Protein AF-A0A6B3HWV8-F1 (afdb_monomer_lite)

Foldseek 3Di:
DDFDFDAPVLLVCQCPDPPHRDGDDPCRDPPVLVVVFVVLDDDLPPPQWDDDPDPQFFQKTFHAPVSGDPSRVVVVCVCQDCSVQVRVCRNHVDDDDHDDSPDDHDMDHDPPTHHHDDDDDDDDPPDPD

pLDDT: mean 91.56, std 6.38, range [57.03, 98.25]

Radius of gyration: 16.54 Å; chains: 1; bounding box: 39×34×35 Å

Structure (mmCIF, N/CA/C/O backbone):
data_AF-A0A6B3HWV8-F1
#
_entry.id   AF-A0A6B3HWV8-F1
#
loop_
_atom_site.group_PDB
_atom_site.id
_atom_site.type_symbol
_atom_site.label_atom_id
_atom_site.label_alt_id
_atom_site.label_comp_id
_atom_site.label_asym_id
_atom_site.label_entity_id
_atom_site.label_seq_id
_atom_site.pdbx_PDB_ins_code
_atom_site.Cartn_x
_atom_site.Cartn_y
_atom_site.Cartn_z
_atom_site.occupancy
_atom_site.B_iso_or_equiv
_atom_site.auth_seq_id
_atom_site.auth_comp_id
_atom_site.auth_asym_id
_atom_site.auth_atom_id
_atom_site.pdbx_PDB_model_num
ATOM 1 N N . MET A 1 1 ? -4.610 14.697 -6.943 1.00 60.28 1 MET A N 1
ATOM 2 C CA . MET A 1 1 ? -5.297 13.401 -7.124 1.00 60.28 1 MET A CA 1
ATOM 3 C C . MET A 1 1 ? -6.307 13.243 -5.996 1.00 60.28 1 MET A C 1
ATOM 5 O O . MET A 1 1 ? -5.952 13.602 -4.882 1.00 60.28 1 MET A O 1
ATOM 9 N N . LYS A 1 2 ? -7.554 12.827 -6.252 1.00 57.03 2 LYS A N 1
ATOM 10 C CA . LYS A 1 2 ? -8.544 12.596 -5.183 1.00 57.03 2 LYS A CA 1
ATOM 11 C C . LYS A 1 2 ? -8.741 11.092 -5.015 1.00 57.03 2 LYS A C 1
ATOM 13 O O . LYS A 1 2 ? -9.078 10.436 -5.993 1.00 57.03 2 LYS A O 1
ATOM 18 N N . LEU A 1 3 ? -8.501 10.587 -3.807 1.00 66.88 3 LEU A N 1
ATOM 19 C CA . LEU A 1 3 ? -8.920 9.249 -3.396 1.00 66.88 3 LEU A CA 1
ATOM 20 C C . LEU A 1 3 ? -10.450 9.206 -3.337 1.00 66.88 3 LEU A C 1
ATOM 22 O O . LEU A 1 3 ? -11.074 10.183 -2.901 1.00 66.88 3 LEU A O 1
ATOM 26 N N . THR A 1 4 ? -11.050 8.087 -3.736 1.00 78.31 4 THR A N 1
ATOM 27 C CA . THR A 1 4 ? -12.445 7.806 -3.383 1.00 78.31 4 THR A CA 1
ATOM 28 C C . THR A 1 4 ? -12.564 7.840 -1.862 1.00 78.31 4 THR A C 1
ATOM 30 O O . THR A 1 4 ? -11.756 7.250 -1.150 1.00 78.31 4 THR A O 1
ATOM 33 N N . THR A 1 5 ? -13.516 8.619 -1.353 1.00 81.62 5 THR A N 1
ATOM 34 C CA . THR A 1 5 ? -13.698 8.780 0.091 1.00 81.62 5 THR A CA 1
ATOM 35 C C . THR A 1 5 ? -14.568 7.644 0.606 1.00 81.62 5 THR A C 1
ATOM 37 O O . THR A 1 5 ? -15.683 7.480 0.120 1.00 81.62 5 THR A O 1
ATOM 40 N N . LEU A 1 6 ? -14.059 6.888 1.577 1.00 89.81 6 LEU A N 1
ATOM 41 C CA . LEU A 1 6 ? -14.814 5.859 2.294 1.00 89.81 6 LEU A CA 1
ATOM 42 C C . LEU A 1 6 ? -15.513 6.479 3.509 1.00 89.81 6 LEU A C 1
ATOM 44 O O . LEU A 1 6 ? -15.002 7.437 4.102 1.00 89.81 6 LEU A O 1
ATOM 48 N N . GLY A 1 7 ? -16.679 5.954 3.871 1.00 91.25 7 GLY A N 1
ATOM 49 C CA . GLY A 1 7 ? -17.531 6.499 4.917 1.00 91.25 7 GLY A CA 1
ATOM 50 C C . GLY A 1 7 ? -18.074 5.448 5.892 1.00 91.25 7 GLY A C 1
ATOM 51 O O . GLY A 1 7 ? -17.553 4.337 5.999 1.00 91.25 7 GLY A O 1
ATOM 52 N N . PRO A 1 8 ? -19.121 5.812 6.658 1.00 93.81 8 PRO A N 1
ATOM 53 C CA . PRO A 1 8 ? -19.696 4.941 7.683 1.00 93.81 8 PRO A CA 1
ATOM 54 C C . PRO A 1 8 ? -20.292 3.637 7.143 1.00 93.81 8 PRO A C 1
ATOM 56 O O . PRO A 1 8 ? -20.325 2.643 7.863 1.00 93.81 8 PRO A O 1
ATOM 59 N N . GLU A 1 9 ? -20.778 3.636 5.900 1.00 94.88 9 GLU A N 1
ATOM 60 C CA . GLU A 1 9 ? -21.327 2.432 5.276 1.00 94.88 9 GLU A CA 1
ATOM 61 C C . GLU A 1 9 ? -20.220 1.410 5.009 1.00 94.88 9 GLU A C 1
ATOM 63 O O . GLU A 1 9 ? -20.335 0.256 5.419 1.00 94.88 9 GLU A O 1
ATOM 68 N N . GLU A 1 10 ? -19.108 1.843 4.418 1.00 96.44 10 GLU A N 1
ATOM 69 C CA . GLU A 1 10 ? -17.941 0.996 4.181 1.00 96.44 10 GLU A CA 1
ATOM 70 C C . GLU A 1 10 ? -17.313 0.510 5.490 1.00 96.44 10 GLU A C 1
ATOM 72 O O . GLU A 1 10 ? -16.892 -0.641 5.572 1.00 96.44 10 GLU A O 1
ATOM 77 N N . ALA A 1 11 ? -17.302 1.341 6.536 1.00 96.75 11 ALA A N 1
ATOM 78 C CA . ALA A 1 11 ? -16.848 0.930 7.866 1.00 96.75 11 ALA A CA 1
ATOM 79 C C . ALA A 1 11 ? -17.731 -0.183 8.456 1.00 96.75 11 ALA A C 1
ATOM 81 O O . ALA A 1 11 ? -17.225 -1.146 9.034 1.00 96.75 11 ALA A O 1
ATOM 82 N N . ALA A 1 12 ? -19.053 -0.094 8.272 1.00 96.88 12 ALA A N 1
ATOM 83 C CA . ALA A 1 12 ? -19.971 -1.146 8.696 1.00 96.88 12 ALA A CA 1
ATOM 84 C C . ALA A 1 12 ? -19.778 -2.438 7.884 1.00 96.88 12 ALA A C 1
ATOM 86 O O . ALA A 1 12 ? -19.778 -3.523 8.466 1.00 96.88 12 ALA A O 1
ATOM 87 N N . GLN A 1 13 ? -19.569 -2.332 6.567 1.00 97.44 13 GLN A N 1
ATOM 88 C CA . GLN A 1 13 ? -19.266 -3.479 5.705 1.00 97.44 13 GLN A CA 1
ATOM 89 C C . GLN A 1 13 ? -17.948 -4.147 6.109 1.00 97.44 13 GLN A C 1
ATOM 91 O O . GLN A 1 13 ? -17.921 -5.362 6.286 1.00 97.44 13 GLN A O 1
ATOM 96 N N . PHE A 1 14 ? -16.892 -3.356 6.331 1.00 97.94 14 PHE A N 1
ATOM 97 C CA . PHE A 1 14 ? -15.602 -3.832 6.823 1.00 97.94 14 PHE A CA 1
ATOM 98 C C . PHE A 1 14 ? -15.757 -4.618 8.126 1.00 97.94 14 PHE A C 1
ATOM 100 O O . PHE A 1 14 ? -15.298 -5.754 8.217 1.00 97.94 14 PHE A O 1
ATOM 107 N N . ALA A 1 15 ? -16.432 -4.035 9.120 1.00 97.56 15 ALA A N 1
ATOM 108 C CA . ALA A 1 15 ? -16.581 -4.633 10.443 1.00 97.56 15 ALA A CA 1
ATOM 109 C C . ALA A 1 15 ? -17.445 -5.906 10.448 1.00 97.56 15 ALA A C 1
ATOM 111 O O . ALA A 1 15 ? -17.231 -6.779 11.285 1.00 97.56 15 ALA A O 1
ATOM 112 N N . ALA A 1 16 ? -18.421 -6.003 9.543 1.00 97.94 16 ALA A N 1
ATOM 113 C CA . ALA A 1 16 ? -19.340 -7.137 9.455 1.00 97.94 16 ALA A CA 1
ATOM 114 C C . ALA A 1 16 ? -18.833 -8.281 8.559 1.00 97.94 16 ALA A C 1
ATOM 116 O O . ALA A 1 16 ? -19.501 -9.311 8.457 1.00 97.94 16 ALA A O 1
ATOM 117 N N . ALA A 1 17 ? -17.706 -8.098 7.871 1.00 98.25 17 ALA A N 1
ATOM 118 C CA . ALA A 1 17 ? -17.201 -9.081 6.931 1.00 98.25 17 ALA A CA 1
ATOM 119 C C . ALA A 1 17 ? -16.613 -10.315 7.639 1.00 98.25 17 ALA A C 1
ATOM 121 O O . ALA A 1 17 ? -15.937 -10.219 8.662 1.00 98.25 17 ALA A O 1
ATOM 122 N N . GLU A 1 18 ? -16.843 -11.485 7.047 1.00 97.06 18 GLU A N 1
ATOM 123 C CA . GLU A 1 18 ? -16.410 -12.793 7.549 1.00 97.06 18 GLU A CA 1
ATOM 124 C C . GLU A 1 18 ? -15.464 -13.456 6.533 1.00 97.06 18 GLU A C 1
ATOM 126 O O . GLU A 1 18 ? -15.647 -13.268 5.327 1.00 97.06 18 GLU A O 1
ATOM 131 N N . PRO A 1 19 ? -14.468 -14.259 6.958 1.00 96.25 19 PRO A N 1
ATOM 132 C CA . PRO A 1 19 ? -14.200 -14.732 8.326 1.00 96.25 19 PRO A CA 1
ATOM 133 C C . PRO A 1 19 ? -13.383 -13.758 9.199 1.00 96.25 19 PRO A C 1
ATOM 135 O O . PRO A 1 19 ? -12.971 -14.100 10.306 1.00 96.25 19 PRO A O 1
ATOM 138 N N . PHE A 1 20 ? -13.068 -12.577 8.674 1.00 95.44 20 PHE A N 1
ATOM 139 C CA . PHE A 1 20 ? -12.393 -11.491 9.377 1.00 95.44 20 PHE A CA 1
ATOM 140 C C . PHE A 1 20 ? -12.743 -10.153 8.707 1.00 95.44 20 PHE A C 1
ATOM 142 O O . PHE A 1 20 ? -13.090 -10.157 7.517 1.00 95.44 20 PHE A O 1
ATOM 149 N N . PRO A 1 21 ? -12.595 -9.018 9.418 1.00 97.38 21 PRO A N 1
ATOM 150 C CA . PRO A 1 21 ? -12.903 -7.705 8.867 1.00 97.38 21 PRO A CA 1
ATOM 151 C C . PRO A 1 21 ? -12.110 -7.396 7.593 1.00 97.38 21 PRO A C 1
ATOM 153 O O . PRO A 1 21 ? -10.877 -7.417 7.594 1.00 97.38 21 PRO A O 1
ATOM 156 N N . HIS A 1 22 ? -12.816 -7.124 6.497 1.00 97.00 22 HIS A N 1
ATOM 157 C CA . HIS A 1 22 ? -12.234 -6.768 5.205 1.00 97.00 22 HIS A CA 1
ATOM 158 C C . HIS A 1 22 ? -13.234 -5.982 4.354 1.00 97.00 22 HIS A C 1
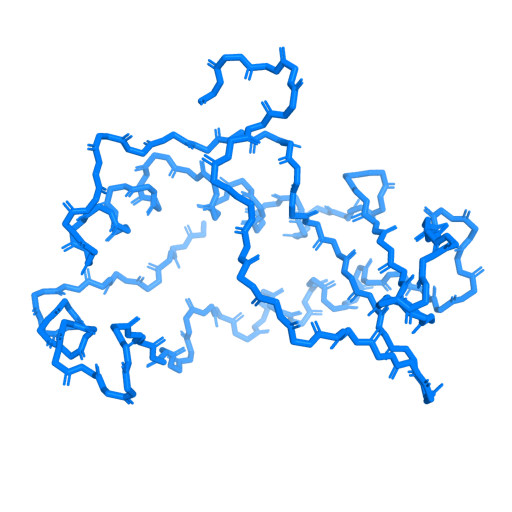ATOM 160 O O . HIS A 1 22 ? -14.443 -6.106 4.520 1.00 97.00 22 HIS A O 1
ATOM 166 N N . LEU A 1 23 ? -12.725 -5.182 3.417 1.00 96.94 23 LEU A N 1
ATOM 167 C CA . LEU A 1 23 ? -13.532 -4.401 2.484 1.00 96.94 23 LEU A CA 1
ATOM 168 C C . LEU A 1 23 ? -12.960 -4.531 1.072 1.00 96.94 23 LEU A C 1
ATOM 170 O O . LEU A 1 23 ? -11.747 -4.444 0.883 1.00 96.94 23 LEU A O 1
ATOM 174 N N . VAL A 1 24 ? -13.840 -4.694 0.085 1.00 95.62 24 VAL A N 1
ATOM 175 C CA . VAL A 1 24 ? -13.502 -4.623 -1.341 1.00 95.62 24 VAL A CA 1
ATOM 176 C C . VAL A 1 24 ? -14.113 -3.346 -1.903 1.00 95.62 24 VAL A C 1
ATOM 178 O O . VAL A 1 24 ? -15.314 -3.133 -1.776 1.00 95.62 24 VAL A O 1
ATOM 181 N N . VAL A 1 25 ? -13.283 -2.495 -2.508 1.00 93.69 25 VAL A N 1
ATOM 182 C CA . VAL A 1 25 ? -13.715 -1.224 -3.103 1.00 93.69 25 VAL A CA 1
ATOM 183 C C . VAL A 1 25 ? -13.374 -1.226 -4.583 1.00 93.69 25 VAL A C 1
ATOM 185 O O . VAL A 1 25 ? -12.205 -1.126 -4.964 1.00 93.69 25 VAL A O 1
ATOM 188 N N . ASP A 1 26 ? -14.401 -1.307 -5.420 1.00 93.31 26 ASP A N 1
ATOM 189 C CA . ASP A 1 26 ? -14.245 -1.157 -6.861 1.00 93.31 26 ASP A CA 1
ATOM 190 C C . ASP A 1 26 ? -13.986 0.307 -7.229 1.00 93.31 26 ASP A C 1
ATOM 192 O O . ASP A 1 26 ? -14.542 1.230 -6.632 1.00 93.31 26 ASP A O 1
ATOM 196 N N . ASN A 1 27 ? -13.165 0.531 -8.258 1.00 91.81 27 ASN A N 1
ATOM 197 C CA . ASN A 1 27 ? -12.878 1.867 -8.798 1.00 91.81 27 ASN A CA 1
ATOM 198 C C . ASN A 1 27 ? -12.324 2.856 -7.750 1.00 91.81 27 ASN A C 1
ATOM 200 O O . ASN A 1 27 ? -12.609 4.054 -7.783 1.00 91.81 27 ASN A O 1
ATOM 204 N N . MET A 1 28 ? -11.506 2.362 -6.814 1.00 90.56 28 MET A N 1
ATOM 205 C CA . MET A 1 28 ? -10.847 3.190 -5.793 1.00 90.56 28 MET A CA 1
ATOM 206 C C . MET A 1 28 ? -9.968 4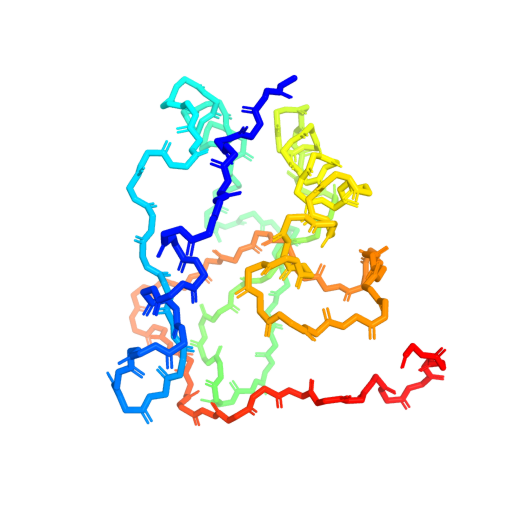.298 -6.402 1.00 90.56 28 MET A C 1
ATOM 208 O O . MET A 1 28 ? -9.789 5.366 -5.811 1.00 90.56 28 MET A O 1
ATOM 212 N N . TRP A 1 29 ? -9.427 4.042 -7.595 1.00 91.81 29 TRP A N 1
ATOM 213 C CA . TRP A 1 29 ? -8.529 4.932 -8.319 1.00 91.81 29 TRP A CA 1
ATOM 214 C C . TRP A 1 29 ? -9.019 5.156 -9.752 1.00 91.81 29 TRP A C 1
ATOM 216 O O . TRP A 1 29 ? -9.565 4.231 -10.348 1.00 91.81 29 TRP A O 1
ATOM 226 N N . PRO A 1 30 ? -8.790 6.343 -10.344 1.00 93.19 30 PRO A N 1
ATOM 227 C CA . PRO A 1 30 ? -9.135 6.584 -11.741 1.00 93.19 30 PRO A CA 1
ATOM 228 C C . PRO A 1 30 ? -8.353 5.672 -12.696 1.00 93.19 30 PRO A C 1
ATOM 230 O O . PRO A 1 30 ? -7.125 5.626 -12.630 1.00 93.19 30 PRO A O 1
ATOM 233 N N . ASP A 1 31 ? -9.033 5.049 -13.658 1.00 94.88 31 ASP A N 1
ATOM 234 C CA . ASP A 1 31 ? -8.410 4.150 -14.646 1.00 94.88 31 ASP A CA 1
ATOM 235 C C . ASP A 1 31 ? -7.222 4.786 -15.377 1.00 94.88 31 ASP A C 1
ATOM 237 O O . ASP A 1 31 ? -6.197 4.146 -15.598 1.00 94.88 31 ASP A O 1
ATOM 241 N N . GLN A 1 32 ? -7.322 6.076 -15.712 1.00 95.56 32 GLN A N 1
ATOM 242 C CA . GLN A 1 32 ? -6.248 6.801 -16.392 1.00 95.56 32 GLN A CA 1
ATOM 243 C C . GLN A 1 32 ? -4.977 6.907 -15.536 1.00 95.56 32 GLN A C 1
ATOM 245 O O . GLN A 1 32 ? -3.872 6.850 -16.072 1.00 95.56 32 GLN A O 1
ATOM 250 N N . LEU A 1 33 ? -5.115 7.049 -14.214 1.00 95.19 33 LEU A N 1
ATOM 251 C CA . LEU A 1 33 ? -3.971 7.030 -13.304 1.00 95.19 33 LEU A CA 1
ATOM 252 C C . LEU A 1 33 ? -3.325 5.643 -13.309 1.00 95.19 33 LEU A C 1
ATOM 254 O O . LEU A 1 33 ? -2.109 5.540 -13.448 1.00 95.19 33 LEU A O 1
ATOM 258 N N . LEU A 1 34 ? -4.136 4.590 -13.179 1.00 95.62 34 LEU A N 1
ATOM 259 C CA . LEU A 1 34 ? -3.646 3.212 -13.156 1.00 95.62 34 LEU A CA 1
ATOM 260 C C . LEU A 1 34 ? -2.954 2.838 -14.472 1.00 95.62 34 LEU A C 1
ATOM 262 O O . LEU A 1 34 ? -1.907 2.199 -14.447 1.00 95.62 34 LEU A O 1
ATOM 266 N N . ALA A 1 35 ? -3.473 3.301 -15.612 1.00 97.56 35 ALA A N 1
ATOM 267 C CA . ALA A 1 35 ? -2.831 3.134 -16.913 1.00 97.56 35 ALA A CA 1
ATOM 268 C C . ALA A 1 35 ? -1.446 3.804 -16.969 1.00 97.56 35 ALA A C 1
ATOM 270 O O . ALA A 1 35 ? -0.499 3.201 -17.475 1.00 97.56 35 ALA A O 1
ATOM 271 N N . SER A 1 36 ? -1.301 5.011 -16.410 1.00 97.81 36 SER A N 1
ATOM 272 C CA . SER A 1 36 ? -0.006 5.699 -16.319 1.00 97.81 36 SER A CA 1
ATOM 273 C C . SER A 1 36 ? 0.977 4.976 -15.393 1.00 97.81 36 SER A C 1
ATOM 275 O O . SER A 1 36 ? 2.138 4.823 -15.753 1.00 97.81 36 SER A O 1
ATOM 277 N N . ILE A 1 37 ? 0.524 4.475 -14.238 1.00 96.94 37 ILE A N 1
ATOM 278 C CA . ILE A 1 37 ? 1.360 3.671 -13.324 1.00 96.94 37 ILE A CA 1
ATOM 279 C C . ILE A 1 37 ? 1.802 2.374 -14.006 1.00 96.94 37 ILE A C 1
ATOM 281 O O . ILE A 1 37 ? 2.965 1.991 -13.921 1.00 96.94 37 ILE A O 1
ATOM 285 N N . ASN A 1 38 ? 0.894 1.713 -14.724 1.00 96.69 38 ASN A N 1
ATOM 286 C CA . ASN A 1 38 ? 1.203 0.490 -15.457 1.00 96.69 38 ASN A CA 1
ATOM 287 C C . ASN A 1 38 ? 2.242 0.728 -16.565 1.00 96.69 38 ASN A C 1
ATOM 289 O O . ASN A 1 38 ? 3.100 -0.118 -16.788 1.00 96.69 38 ASN A O 1
ATOM 293 N N . ALA A 1 39 ? 2.206 1.885 -17.231 1.00 97.06 39 ALA A N 1
ATOM 294 C CA . ALA A 1 39 ? 3.224 2.263 -18.214 1.00 97.06 39 ALA A CA 1
ATOM 295 C C . ALA A 1 39 ? 4.609 2.525 -17.588 1.00 97.06 39 ALA A C 1
ATOM 297 O O . ALA A 1 39 ? 5.620 2.423 -18.279 1.00 97.06 39 ALA A O 1
ATOM 298 N N . GLU A 1 40 ? 4.664 2.853 -16.295 1.00 96.25 40 GLU A N 1
ATOM 299 C CA . GLU A 1 40 ? 5.905 3.000 -15.523 1.00 96.25 40 GLU A CA 1
ATOM 300 C C . GLU A 1 40 ? 6.376 1.683 -14.886 1.00 96.25 40 GLU A C 1
ATOM 302 O O . GLU A 1 40 ? 7.471 1.637 -14.322 1.00 96.25 40 GLU A O 1
ATOM 307 N N . PHE A 1 41 ? 5.571 0.619 -14.955 1.00 95.62 41 PHE A N 1
ATOM 308 C CA . PHE A 1 41 ? 5.888 -0.656 -14.325 1.00 95.62 41 PHE A CA 1
ATOM 309 C C . PHE A 1 41 ? 7.099 -1.307 -15.020 1.00 95.62 41 PHE A C 1
ATOM 311 O O . PHE A 1 41 ? 7.080 -1.474 -16.244 1.00 95.62 41 PHE A O 1
ATOM 318 N N . PRO A 1 42 ? 8.169 -1.674 -14.287 1.00 94.06 42 PRO A N 1
ATOM 319 C CA . PRO A 1 42 ? 9.371 -2.219 -14.907 1.00 94.06 42 PRO A CA 1
ATOM 320 C C . PRO A 1 42 ? 9.116 -3.558 -15.597 1.00 94.06 42 PRO A C 1
ATOM 322 O O . PRO A 1 42 ? 8.307 -4.367 -15.142 1.00 94.06 42 PRO A O 1
ATOM 325 N N . ALA A 1 43 ? 9.867 -3.824 -16.666 1.00 93.88 43 ALA A N 1
ATOM 326 C CA . ALA A 1 43 ? 9.872 -5.134 -17.303 1.00 93.88 43 ALA A CA 1
ATOM 327 C C . ALA A 1 43 ? 10.359 -6.217 -16.327 1.00 93.88 43 ALA A C 1
ATOM 329 O O . ALA A 1 43 ? 11.130 -5.946 -15.408 1.00 93.88 43 ALA A O 1
ATOM 330 N N . ALA A 1 44 ? 9.944 -7.463 -16.546 1.00 90.75 44 ALA A N 1
ATOM 331 C CA . ALA A 1 44 ? 10.269 -8.578 -15.660 1.00 90.75 44 ALA A CA 1
ATOM 332 C C . ALA A 1 44 ? 11.786 -8.819 -15.490 1.00 90.75 44 ALA A C 1
ATOM 334 O O . ALA A 1 44 ? 12.218 -9.341 -14.462 1.00 90.75 44 ALA A O 1
ATOM 335 N N . ASP A 1 45 ? 12.603 -8.470 -16.477 1.00 91.88 45 ASP A N 1
ATOM 336 C CA . ASP A 1 45 ? 14.060 -8.616 -16.467 1.00 91.88 45 ASP A CA 1
ATOM 337 C C . ASP A 1 45 ? 14.802 -7.349 -16.002 1.00 91.88 45 ASP A C 1
ATOM 339 O O . ASP A 1 45 ? 16.032 -7.304 -16.069 1.00 91.88 45 ASP A O 1
ATOM 343 N N . ASP A 1 46 ? 14.088 -6.333 -15.499 1.00 93.75 46 ASP A N 1
ATOM 344 C CA . ASP A 1 46 ? 14.711 -5.109 -14.999 1.00 93.75 46 ASP A CA 1
ATOM 345 C C . ASP A 1 46 ? 15.691 -5.426 -13.849 1.00 93.75 46 ASP A C 1
ATOM 347 O O . ASP A 1 46 ? 15.306 -6.026 -12.839 1.00 93.75 46 ASP A O 1
ATOM 351 N N . PRO A 1 47 ? 16.966 -5.010 -13.948 1.00 92.31 47 PRO A N 1
ATOM 352 C CA . PRO A 1 47 ? 17.989 -5.361 -12.963 1.00 92.31 47 PRO A CA 1
ATOM 353 C C . PRO A 1 47 ? 17.781 -4.693 -11.598 1.00 92.31 47 PRO A C 1
ATOM 355 O O . PRO A 1 47 ? 18.504 -4.999 -10.650 1.00 92.31 47 PRO A O 1
ATOM 358 N N . ARG A 1 48 ? 16.838 -3.750 -11.483 1.00 93.00 48 ARG A N 1
ATOM 359 C CA . ARG A 1 48 ? 16.499 -3.085 -10.219 1.00 93.00 48 ARG A CA 1
ATOM 360 C C . ARG A 1 48 ? 15.563 -3.922 -9.349 1.00 93.00 48 ARG A C 1
ATOM 362 O O . ARG A 1 48 ? 15.406 -3.586 -8.175 1.00 93.00 48 ARG A O 1
ATOM 369 N N . TRP A 1 49 ? 14.967 -4.988 -9.888 1.00 93.25 49 TRP A N 1
ATOM 370 C CA . TRP A 1 49 ? 14.191 -5.930 -9.090 1.00 93.25 49 TRP A CA 1
ATOM 371 C C . TRP A 1 49 ? 15.054 -6.584 -8.012 1.00 93.25 49 TRP A C 1
ATOM 373 O O . TRP A 1 49 ? 16.173 -7.032 -8.259 1.00 93.25 49 TRP A O 1
ATOM 383 N N . ILE A 1 50 ? 14.499 -6.682 -6.808 1.00 91.38 50 ILE A N 1
ATOM 384 C CA . ILE A 1 50 ? 15.080 -7.437 -5.704 1.00 91.38 50 ILE A CA 1
ATOM 385 C C . ILE A 1 50 ? 14.320 -8.751 -5.570 1.00 91.38 50 ILE A C 1
ATOM 387 O O . ILE A 1 50 ? 13.093 -8.760 -5.506 1.00 91.38 50 ILE A O 1
ATOM 391 N N . THR A 1 51 ? 15.048 -9.859 -5.479 1.00 89.62 51 THR A N 1
ATOM 392 C CA . THR A 1 51 ? 14.495 -11.177 -5.153 1.00 89.62 51 THR A CA 1
ATOM 393 C C . THR A 1 51 ? 15.050 -11.653 -3.823 1.00 89.62 51 THR A C 1
ATOM 395 O O . THR A 1 51 ? 16.265 -11.608 -3.611 1.00 89.62 51 THR A O 1
ATOM 398 N N . TYR A 1 52 ? 14.184 -12.168 -2.958 1.00 85.56 52 TYR A N 1
ATOM 399 C CA . TYR A 1 52 ? 14.588 -12.745 -1.682 1.00 85.56 52 TYR A CA 1
ATOM 400 C C . TYR A 1 52 ? 14.676 -14.274 -1.801 1.00 85.56 52 TYR A C 1
ATOM 402 O O . TYR A 1 52 ? 13.767 -14.894 -2.357 1.00 85.56 52 TYR A O 1
ATOM 410 N N . PRO A 1 53 ? 15.757 -14.911 -1.312 1.00 81.38 53 PRO A N 1
ATOM 411 C CA . PRO A 1 53 ? 15.910 -16.363 -1.344 1.00 81.38 53 PRO A CA 1
ATOM 412 C C . PRO A 1 53 ? 15.110 -17.020 -0.207 1.00 81.38 53 PRO A C 1
ATOM 414 O O . PRO A 1 53 ? 15.679 -17.675 0.665 1.00 81.38 53 PRO A O 1
ATOM 417 N N . ASP A 1 54 ? 13.793 -16.823 -0.196 1.00 87.00 54 ASP A N 1
ATOM 418 C CA . ASP A 1 54 ? 12.875 -17.448 0.757 1.00 87.00 54 ASP A CA 1
ATOM 419 C C . ASP A 1 54 ? 11.871 -18.334 0.003 1.00 87.00 54 ASP A C 1
ATOM 421 O O . ASP A 1 54 ? 11.139 -17.899 -0.886 1.00 87.00 54 ASP A O 1
ATOM 425 N N . GLU A 1 55 ? 11.833 -19.613 0.378 1.00 86.69 55 GLU A N 1
ATOM 426 C CA . GLU A 1 55 ? 10.916 -20.623 -0.163 1.00 86.69 55 GLU A CA 1
ATOM 427 C C . GLU A 1 55 ? 9.435 -20.246 -0.016 1.00 86.69 55 GLU A C 1
ATOM 429 O O . GLU A 1 55 ? 8.583 -20.736 -0.777 1.00 86.69 55 GLU A O 1
ATOM 434 N N . LYS A 1 56 ? 9.120 -19.380 0.952 1.00 89.06 56 LYS A N 1
ATOM 435 C CA . LYS A 1 56 ? 7.782 -18.832 1.173 1.00 89.06 56 LYS A CA 1
ATOM 436 C C . LYS A 1 56 ? 7.391 -17.810 0.115 1.00 89.06 56 LYS A C 1
ATOM 438 O O . LYS A 1 56 ? 6.201 -17.696 -0.142 1.00 89.06 56 LYS A O 1
ATOM 443 N N . GLU A 1 57 ? 8.337 -17.118 -0.517 1.00 91.56 57 GLU A N 1
ATOM 444 C CA . GLU A 1 57 ? 8.074 -16.099 -1.546 1.00 91.56 57 GLU A CA 1
ATOM 445 C C . GLU A 1 57 ? 8.788 -16.376 -2.880 1.00 91.56 57 GLU A C 1
ATOM 447 O O . GLU A 1 57 ? 9.237 -15.475 -3.591 1.00 91.56 57 GLU A O 1
ATOM 452 N N . ARG A 1 58 ? 8.893 -17.659 -3.245 1.00 90.06 58 ARG A N 1
ATOM 453 C CA . ARG A 1 58 ? 9.569 -18.104 -4.468 1.00 90.06 58 ARG A CA 1
ATOM 454 C C . ARG A 1 58 ? 9.080 -17.330 -5.696 1.00 90.06 58 ARG A C 1
ATOM 456 O O . ARG A 1 58 ? 7.892 -17.336 -6.003 1.00 90.06 58 ARG A O 1
ATOM 463 N N . GLY A 1 59 ? 10.014 -16.751 -6.448 1.00 88.56 59 GLY A N 1
ATOM 464 C CA . GLY A 1 59 ? 9.723 -16.054 -7.705 1.00 88.56 59 GLY A CA 1
ATOM 465 C C . GLY A 1 59 ? 9.078 -14.674 -7.540 1.00 88.56 59 GLY A C 1
ATOM 466 O O . GLY A 1 59 ? 8.687 -14.082 -8.546 1.00 88.56 59 GLY A O 1
ATOM 467 N N . LYS A 1 60 ? 8.974 -14.158 -6.308 1.00 92.50 60 LYS A N 1
ATOM 468 C CA . LYS A 1 60 ? 8.535 -12.790 -6.035 1.00 92.50 60 LYS A CA 1
ATOM 469 C C . LYS A 1 60 ? 9.690 -11.809 -6.237 1.00 92.50 60 LYS A C 1
ATOM 471 O O . LYS A 1 60 ? 10.808 -12.029 -5.766 1.00 92.50 60 LYS A O 1
ATOM 476 N N . LYS A 1 61 ? 9.394 -10.713 -6.926 1.00 93.12 61 LYS A N 1
ATOM 477 C CA . LYS A 1 61 ? 10.273 -9.559 -7.108 1.00 93.12 61 LYS A CA 1
ATOM 478 C C . LYS A 1 61 ? 9.681 -8.363 -6.383 1.00 93.12 61 LYS A C 1
ATOM 480 O O . LYS A 1 61 ? 8.467 -8.163 -6.410 1.00 93.12 61 LYS A O 1
ATOM 485 N N . ALA A 1 62 ? 10.540 -7.577 -5.753 1.00 92.88 62 ALA A N 1
ATOM 486 C CA . ALA A 1 62 ? 10.190 -6.350 -5.057 1.00 92.88 62 ALA A CA 1
ATOM 487 C C . ALA A 1 62 ? 10.973 -5.173 -5.646 1.00 92.88 62 ALA A C 1
ATOM 489 O O . ALA A 1 62 ? 12.170 -5.284 -5.923 1.00 92.88 62 ALA A O 1
ATOM 490 N N . GLY A 1 63 ? 10.290 -4.052 -5.846 1.00 91.88 63 GLY A N 1
ATOM 491 C CA . GLY A 1 63 ? 10.841 -2.804 -6.353 1.00 91.88 63 GLY A CA 1
ATOM 492 C C . GLY A 1 63 ? 10.422 -1.646 -5.455 1.00 91.88 63 GLY A C 1
ATOM 493 O O . GLY A 1 63 ? 9.239 -1.455 -5.169 1.00 91.88 63 GLY A O 1
ATOM 494 N N . ASP A 1 64 ? 11.400 -0.863 -5.019 1.00 90.44 64 ASP A N 1
ATOM 495 C CA . ASP A 1 64 ? 11.183 0.324 -4.192 1.00 90.44 64 ASP A CA 1
ATOM 496 C C . ASP A 1 64 ? 11.109 1.605 -5.044 1.00 90.44 64 ASP A C 1
ATOM 498 O O . ASP A 1 64 ? 10.978 1.569 -6.269 1.00 90.44 64 ASP A O 1
ATOM 502 N N . SER A 1 65 ? 11.215 2.766 -4.402 1.00 90.88 65 SER A N 1
ATOM 503 C CA . SER A 1 65 ? 11.127 4.070 -5.062 1.00 90.88 65 SER A CA 1
ATOM 504 C C . SER A 1 65 ? 12.143 4.308 -6.185 1.00 90.88 65 SER A C 1
ATOM 506 O O . SER A 1 65 ? 11.911 5.181 -7.030 1.00 90.88 65 SER A O 1
ATOM 508 N N . ARG A 1 66 ? 13.218 3.509 -6.274 1.00 89.88 66 ARG A N 1
ATOM 509 C CA . ARG A 1 66 ? 14.206 3.554 -7.368 1.00 89.88 66 ARG A CA 1
ATOM 510 C C . ARG A 1 66 ? 13.622 3.157 -8.724 1.00 89.88 66 ARG A C 1
ATOM 512 O O . ARG A 1 66 ? 14.213 3.499 -9.752 1.00 89.88 66 ARG A O 1
ATOM 519 N N . VAL A 1 67 ? 12.504 2.428 -8.748 1.00 89.81 67 VAL A N 1
ATOM 520 C CA . VAL A 1 67 ? 11.851 2.020 -10.002 1.00 89.81 67 VAL A CA 1
ATOM 521 C C . VAL A 1 67 ? 10.655 2.883 -10.386 1.00 89.81 67 VAL A C 1
ATOM 523 O O . VAL A 1 67 ? 10.182 2.785 -11.510 1.00 89.81 67 VAL A O 1
ATOM 526 N N . TRP A 1 68 ? 10.189 3.757 -9.495 1.00 94.06 68 TRP A N 1
ATOM 527 C CA . TRP A 1 68 ? 8.984 4.550 -9.737 1.00 94.06 68 TRP A CA 1
ATOM 528 C C . TRP A 1 68 ? 9.228 5.635 -10.788 1.00 94.06 68 TRP A C 1
ATOM 530 O O . TRP A 1 68 ? 10.305 6.241 -10.815 1.00 94.06 68 TRP A O 1
ATOM 540 N N . GLY A 1 69 ? 8.219 5.913 -11.614 1.00 95.62 69 GLY A N 1
ATOM 541 C CA . GLY A 1 69 ? 8.106 7.145 -12.393 1.00 95.62 69 GLY A CA 1
ATOM 542 C C . GLY A 1 69 ? 7.297 8.215 -11.646 1.00 95.62 69 GLY A C 1
ATOM 543 O O . GLY A 1 69 ? 7.158 8.164 -10.421 1.00 95.62 69 GLY A O 1
ATOM 544 N N . GLU A 1 70 ? 6.832 9.236 -12.360 1.00 96.81 70 GLU A N 1
ATOM 545 C CA . GLU A 1 70 ? 6.103 10.370 -11.776 1.00 96.81 70 GLU A CA 1
ATOM 546 C C . GLU A 1 70 ? 4.703 9.966 -11.298 1.00 96.81 70 GLU A C 1
ATOM 548 O O . GLU A 1 70 ? 4.317 10.308 -10.177 1.00 96.81 70 GLU A O 1
ATOM 553 N N . ALA A 1 71 ? 3.964 9.194 -12.099 1.00 96.69 71 ALA A N 1
ATO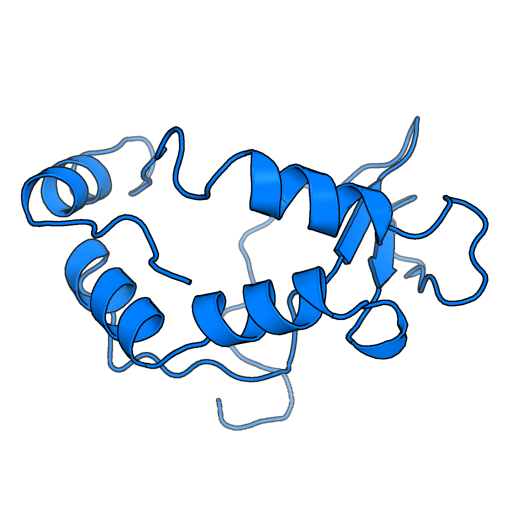M 554 C CA . ALA A 1 71 ? 2.614 8.756 -11.754 1.00 96.69 71 ALA A CA 1
ATOM 555 C C . ALA A 1 71 ? 2.626 7.824 -10.536 1.00 96.69 71 ALA A C 1
ATOM 557 O O . ALA A 1 71 ? 1.818 7.982 -9.620 1.00 96.69 71 ALA A O 1
ATOM 558 N N . THR A 1 72 ? 3.582 6.896 -10.490 1.00 96.31 72 THR A N 1
ATOM 559 C CA . THR A 1 72 ? 3.764 5.966 -9.370 1.00 96.31 72 THR A CA 1
ATOM 560 C C . THR A 1 72 ? 4.155 6.703 -8.092 1.00 96.31 72 THR A C 1
ATOM 562 O O . THR A 1 72 ? 3.620 6.402 -7.025 1.00 96.31 72 THR A O 1
ATOM 565 N N . ARG A 1 73 ? 5.050 7.699 -8.181 1.00 95.12 73 ARG A N 1
ATOM 566 C CA . ARG A 1 73 ? 5.386 8.558 -7.033 1.00 95.12 73 ARG A CA 1
ATOM 567 C C . ARG A 1 73 ? 4.149 9.278 -6.505 1.00 95.12 73 ARG A C 1
ATOM 569 O O . ARG A 1 73 ? 3.824 9.123 -5.334 1.00 95.12 73 ARG A O 1
ATOM 576 N N . GLY A 1 74 ? 3.406 9.957 -7.380 1.00 94.38 74 GLY A N 1
ATOM 577 C CA . GLY A 1 74 ? 2.180 10.655 -6.990 1.00 94.38 74 GLY A CA 1
ATOM 578 C C . GLY A 1 74 ? 1.128 9.728 -6.371 1.00 94.38 74 GLY A C 1
ATOM 579 O O . GLY A 1 74 ? 0.440 10.125 -5.430 1.00 94.38 74 GLY A O 1
ATOM 580 N N . PHE A 1 75 ? 1.029 8.486 -6.855 1.00 94.88 75 PHE A N 1
ATOM 581 C CA . PHE A 1 75 ? 0.179 7.455 -6.262 1.00 94.88 75 PHE A CA 1
ATOM 582 C C . PHE A 1 75 ? 0.568 7.135 -4.820 1.00 94.88 75 PHE A C 1
ATOM 584 O O . PHE A 1 75 ? -0.282 7.231 -3.934 1.00 94.88 75 PHE A O 1
ATOM 591 N N . PHE A 1 76 ? 1.835 6.790 -4.573 1.00 93.94 76 PHE A N 1
ATOM 592 C CA . PHE A 1 76 ? 2.288 6.457 -3.223 1.00 93.94 76 PHE A CA 1
ATOM 593 C C . PHE A 1 76 ? 2.230 7.662 -2.283 1.00 93.94 76 PHE A C 1
ATOM 595 O O . PHE A 1 76 ? 1.861 7.481 -1.126 1.00 93.94 76 PHE A O 1
ATOM 602 N N . ASP A 1 77 ? 2.496 8.876 -2.767 1.00 93.12 77 ASP A N 1
ATOM 603 C CA . ASP A 1 77 ? 2.361 10.102 -1.971 1.00 93.12 77 ASP A CA 1
ATOM 604 C C . ASP A 1 77 ? 0.920 10.305 -1.482 1.00 93.12 77 ASP A C 1
ATOM 606 O O . ASP A 1 77 ? 0.693 10.659 -0.327 1.00 93.12 77 ASP A O 1
ATOM 610 N N . ALA A 1 78 ? -0.074 10.041 -2.336 1.00 93.62 78 ALA A N 1
ATOM 611 C CA . ALA A 1 78 ? -1.475 10.117 -1.932 1.00 93.62 78 ALA A CA 1
ATOM 612 C C . ALA A 1 78 ? -1.891 8.945 -1.036 1.00 93.62 78 ALA A C 1
ATOM 614 O O . ALA A 1 78 ? -2.603 9.149 -0.060 1.00 93.62 78 ALA A O 1
ATOM 615 N N . ALA A 1 79 ? -1.454 7.723 -1.348 1.00 92.62 79 ALA A N 1
ATOM 616 C CA . ALA A 1 79 ? -1.775 6.537 -0.554 1.00 92.62 79 ALA A CA 1
ATOM 617 C C . ALA A 1 79 ? -1.175 6.598 0.863 1.00 92.62 79 ALA A C 1
ATOM 619 O O . ALA A 1 79 ? -1.723 6.004 1.787 1.00 92.62 79 ALA A O 1
ATOM 620 N N . ARG A 1 80 ? -0.075 7.337 1.034 1.00 92.81 80 ARG A N 1
ATOM 621 C CA . ARG A 1 80 ? 0.600 7.586 2.316 1.00 92.81 80 ARG A CA 1
ATOM 622 C C . ARG A 1 80 ? 0.241 8.940 2.931 1.00 92.81 80 ARG A C 1
ATOM 624 O O . ARG A 1 80 ? 0.880 9.369 3.890 1.00 92.81 80 ARG A O 1
ATOM 631 N N . SER A 1 81 ? -0.736 9.653 2.374 1.00 93.94 81 SER A N 1
ATOM 632 C CA . SER A 1 81 ? -1.065 10.990 2.855 1.00 93.94 81 SER A CA 1
ATOM 633 C C . SER A 1 81 ? -1.802 10.935 4.202 1.00 93.94 81 SER A C 1
ATOM 635 O O . SER A 1 81 ? -2.486 9.952 4.505 1.00 93.94 81 SER A O 1
ATOM 637 N N . PRO A 1 82 ? -1.746 12.007 5.012 1.00 94.38 82 PRO A N 1
ATOM 638 C CA . PRO A 1 82 ? -2.529 12.096 6.244 1.00 94.38 82 PRO A CA 1
ATOM 639 C C . PRO A 1 82 ? -4.036 11.887 6.029 1.00 94.38 82 PRO A C 1
ATOM 641 O O . PRO A 1 82 ? -4.732 11.406 6.918 1.00 94.38 82 PRO A O 1
ATOM 644 N N . GLU A 1 83 ? -4.562 12.258 4.861 1.00 93.31 83 GLU A N 1
ATOM 645 C CA . GLU A 1 83 ? -5.956 12.027 4.471 1.00 93.31 83 GLU A CA 1
ATOM 646 C C . GLU A 1 83 ? -6.249 10.532 4.317 1.00 93.31 83 GLU A C 1
ATOM 648 O O . GLU A 1 83 ? -7.278 10.073 4.811 1.00 93.31 83 GLU A O 1
ATOM 653 N N . ALA A 1 84 ? -5.348 9.781 3.674 1.00 93.69 84 ALA A N 1
ATOM 654 C CA . ALA A 1 84 ? -5.473 8.334 3.534 1.00 93.69 84 ALA A CA 1
ATOM 655 C C . ALA A 1 84 ? -5.400 7.632 4.899 1.00 93.69 84 ALA A C 1
ATOM 657 O O . ALA A 1 84 ? -6.247 6.786 5.182 1.00 93.69 84 ALA A O 1
ATOM 658 N N . CYS A 1 85 ? -4.479 8.043 5.781 1.00 95.25 85 CYS A N 1
ATOM 659 C CA . CYS A 1 85 ? -4.423 7.536 7.157 1.00 95.25 85 CYS A CA 1
ATOM 660 C C . CYS A 1 85 ? -5.745 7.768 7.896 1.00 95.25 85 CYS A C 1
ATOM 662 O O . CYS A 1 85 ? -6.329 6.816 8.401 1.00 95.25 85 CYS A O 1
ATOM 664 N N . ARG A 1 86 ? -6.276 9.000 7.890 1.00 94.88 86 ARG A N 1
ATOM 665 C CA . ARG A 1 86 ? -7.555 9.321 8.554 1.00 94.88 86 ARG A CA 1
ATOM 666 C C . ARG A 1 86 ? -8.733 8.522 8.005 1.00 94.88 86 ARG A C 1
ATOM 668 O O . ARG A 1 86 ? -9.633 8.147 8.750 1.00 94.88 86 ARG A O 1
ATOM 675 N N . MET A 1 87 ? -8.744 8.271 6.700 1.00 94.69 87 MET A N 1
ATOM 676 C CA . MET A 1 87 ? -9.762 7.433 6.072 1.00 94.69 87 MET A CA 1
ATOM 677 C C . MET A 1 87 ? -9.671 5.980 6.561 1.00 94.69 87 MET A C 1
ATOM 679 O O . MET A 1 87 ? -10.700 5.387 6.873 1.00 94.69 87 MET A O 1
ATOM 683 N N . LEU A 1 88 ? -8.463 5.418 6.673 1.00 95.31 88 LEU A N 1
ATOM 684 C CA . LEU A 1 88 ? -8.254 4.071 7.215 1.00 95.31 88 LEU A CA 1
ATOM 685 C C . LEU A 1 88 ? -8.574 3.991 8.713 1.00 95.31 88 LEU A C 1
ATOM 687 O O . LEU A 1 88 ? -9.170 3.007 9.144 1.00 95.31 88 LEU A O 1
ATOM 691 N N . GLU A 1 89 ? -8.250 5.021 9.496 1.00 96.69 89 GLU A N 1
ATOM 692 C CA . GLU A 1 89 ? -8.636 5.120 10.911 1.00 96.69 89 GLU A CA 1
ATOM 693 C C . GLU A 1 89 ? -10.158 5.086 11.072 1.00 96.69 89 GLU A C 1
ATOM 695 O O . GLU A 1 89 ? -10.677 4.337 11.897 1.00 96.69 89 GLU A O 1
ATOM 700 N N . LEU A 1 90 ? -10.884 5.859 10.255 1.00 94.50 90 LEU A N 1
ATOM 701 C CA . LEU A 1 90 ? -12.347 5.855 10.250 1.00 94.50 90 LEU A CA 1
ATOM 702 C C . LEU A 1 90 ? -12.905 4.485 9.850 1.00 94.50 90 LEU A C 1
ATOM 704 O O . LEU A 1 90 ? -13.854 4.008 10.468 1.00 94.50 90 LEU A O 1
ATOM 708 N N . LEU A 1 91 ? -12.326 3.871 8.817 1.00 96.00 91 LEU A N 1
ATOM 709 C CA . LEU A 1 91 ? -12.786 2.592 8.286 1.00 96.00 91 LEU A CA 1
ATOM 710 C C . LEU A 1 91 ? -12.590 1.449 9.289 1.00 96.00 91 LEU A C 1
ATOM 712 O O . LEU A 1 91 ? -13.467 0.606 9.451 1.00 96.00 91 LEU A O 1
ATOM 716 N N . THR A 1 92 ? -11.424 1.411 9.932 1.00 95.38 92 THR A N 1
ATOM 717 C CA . THR A 1 92 ? -10.977 0.259 10.727 1.00 95.38 92 THR A CA 1
ATOM 718 C C . THR A 1 92 ? -11.168 0.444 12.231 1.00 95.38 92 THR A C 1
ATOM 720 O O . THR A 1 92 ? -11.156 -0.537 12.972 1.00 95.38 92 THR A O 1
ATOM 723 N N . GLY A 1 93 ? -11.311 1.686 12.703 1.00 95.31 93 GLY A N 1
ATOM 724 C CA . GLY A 1 93 ? -11.260 2.029 14.126 1.00 95.31 93 GLY A CA 1
ATOM 725 C C . GLY A 1 93 ? -9.858 1.932 14.743 1.00 95.31 93 GLY A C 1
ATOM 726 O O . GLY A 1 93 ? -9.724 2.065 15.959 1.00 95.31 93 GLY A O 1
ATOM 727 N N . ILE A 1 94 ? -8.816 1.691 13.938 1.00 94.88 94 ILE A N 1
ATOM 728 C CA . ILE A 1 94 ? -7.425 1.561 14.384 1.00 94.88 94 ILE A CA 1
ATOM 729 C C . ILE A 1 94 ? -6.719 2.899 14.182 1.00 94.88 94 ILE A C 1
ATOM 731 O O . ILE A 1 94 ? -6.675 3.407 13.067 1.00 94.88 94 ILE A O 1
ATOM 735 N N . GLY A 1 95 ? -6.127 3.450 15.240 1.00 93.88 95 GLY A N 1
ATOM 736 C CA . GLY A 1 95 ? -5.331 4.670 15.158 1.00 93.88 95 GLY A CA 1
ATOM 737 C C . GLY A 1 95 ? -4.632 5.024 16.477 1.00 93.88 95 GLY A C 1
ATOM 738 O O . GLY A 1 95 ? -4.869 4.366 17.495 1.00 93.88 95 GLY A O 1
ATOM 739 N N . PRO A 1 96 ? -3.790 6.072 16.483 1.00 94.81 96 PRO A N 1
ATOM 740 C CA . PRO A 1 96 ? -3.461 6.916 15.332 1.00 94.81 96 PRO A CA 1
ATOM 741 C C . PRO A 1 96 ? -2.550 6.200 14.319 1.00 94.81 96 PRO A C 1
ATOM 743 O O . PRO A 1 96 ? -1.598 5.529 14.713 1.00 94.81 96 PRO A O 1
ATOM 746 N N . LEU A 1 97 ? -2.833 6.347 13.024 1.00 94.56 97 LEU A N 1
ATOM 747 C CA . LEU A 1 97 ? -2.038 5.801 11.925 1.00 94.56 97 LEU A CA 1
ATOM 748 C C . LEU A 1 97 ? -1.071 6.852 11.376 1.00 94.56 97 LEU A C 1
ATOM 750 O O . LEU A 1 97 ? -1.432 8.001 11.115 1.00 94.56 97 LEU A O 1
ATOM 754 N N . ALA A 1 98 ? 0.156 6.418 11.117 1.00 92.12 98 ALA A N 1
ATOM 755 C CA . ALA A 1 98 ? 1.143 7.161 10.353 1.00 92.12 98 ALA A CA 1
ATOM 756 C C . ALA A 1 98 ? 1.654 6.272 9.220 1.00 92.12 98 ALA A C 1
ATOM 758 O O . ALA A 1 98 ? 1.792 5.064 9.391 1.00 92.12 98 ALA A O 1
ATOM 759 N N . ALA A 1 99 ? 1.919 6.875 8.066 1.00 91.88 99 ALA A N 1
ATOM 760 C CA . ALA A 1 99 ? 2.563 6.185 6.963 1.00 91.88 99 ALA A CA 1
ATOM 761 C C . ALA A 1 99 ? 4.071 6.442 7.014 1.00 91.88 99 ALA A C 1
ATOM 763 O O . ALA A 1 99 ? 4.506 7.587 7.164 1.00 91.88 99 ALA A O 1
ATOM 764 N N . ASP A 1 100 ? 4.853 5.383 6.856 1.00 87.94 100 ASP A N 1
ATOM 765 C CA . ASP A 1 100 ? 6.294 5.446 6.643 1.00 87.94 100 ASP A CA 1
ATOM 766 C C . ASP A 1 100 ? 6.646 5.121 5.177 1.00 87.94 100 ASP A C 1
ATOM 768 O O . ASP A 1 100 ? 5.781 4.880 4.323 1.00 87.94 100 ASP A O 1
ATOM 772 N N . ASP A 1 101 ? 7.935 5.180 4.854 1.00 85.00 101 ASP A N 1
ATOM 773 C CA . ASP A 1 101 ? 8.492 4.753 3.571 1.00 85.00 101 ASP A CA 1
ATOM 774 C C . ASP A 1 101 ? 9.110 3.343 3.631 1.00 85.00 101 ASP A C 1
ATOM 776 O O . ASP A 1 101 ? 9.792 2.919 2.692 1.00 85.00 101 ASP A O 1
ATOM 780 N N . ILE A 1 102 ? 8.850 2.601 4.710 1.00 81.44 102 ILE A N 1
ATOM 781 C CA . ILE A 1 102 ? 9.469 1.321 5.037 1.00 81.44 102 ILE A CA 1
ATOM 782 C C . ILE A 1 102 ? 8.489 0.199 4.712 1.00 81.44 102 ILE A C 1
ATOM 784 O O . ILE A 1 102 ? 7.741 -0.316 5.536 1.00 81.44 102 ILE A O 1
ATOM 788 N N . GLY A 1 103 ? 8.541 -0.214 3.452 1.00 78.56 103 GLY A N 1
ATOM 789 C CA . GLY A 1 103 ? 7.657 -1.231 2.904 1.00 78.56 103 GLY A CA 1
ATOM 790 C C . GLY A 1 103 ? 6.737 -0.675 1.824 1.00 78.56 103 GLY A C 1
ATOM 791 O O . GLY A 1 103 ? 6.835 0.477 1.383 1.00 78.56 103 GLY A O 1
ATOM 792 N N . GLY A 1 104 ? 5.862 -1.548 1.330 1.00 83.50 104 GLY A N 1
ATOM 793 C CA . GLY A 1 104 ? 5.127 -1.301 0.093 1.00 83.50 104 GLY A CA 1
ATOM 794 C C . GLY A 1 104 ? 6.051 -1.247 -1.130 1.00 83.50 104 GLY A C 1
ATOM 795 O O . GLY A 1 104 ? 7.175 -1.745 -1.109 1.00 83.50 104 GLY A O 1
ATOM 796 N N . GLY A 1 105 ? 5.558 -0.656 -2.216 1.00 90.94 105 GLY A N 1
ATOM 797 C CA . GLY A 1 105 ? 6.248 -0.626 -3.505 1.00 90.94 105 GLY A CA 1
ATOM 798 C C . GLY A 1 105 ? 5.687 -1.623 -4.513 1.00 90.94 105 GLY A C 1
ATOM 799 O O . GLY A 1 105 ? 4.645 -2.249 -4.301 1.00 90.94 105 GLY A O 1
ATOM 800 N N . MET A 1 106 ? 6.365 -1.713 -5.653 1.00 93.94 106 MET A N 1
ATOM 801 C CA . MET A 1 106 ? 5.941 -2.566 -6.755 1.00 93.94 106 MET A CA 1
ATOM 802 C C . MET A 1 106 ? 6.370 -4.002 -6.480 1.00 93.94 106 MET A C 1
ATOM 804 O O . MET A 1 106 ? 7.511 -4.257 -6.097 1.00 93.94 106 MET A O 1
ATOM 808 N N . HIS A 1 107 ? 5.459 -4.939 -6.709 1.00 93.94 107 HIS A N 1
ATOM 809 C CA . HIS A 1 107 ? 5.742 -6.359 -6.597 1.00 93.94 107 HIS A CA 1
ATOM 810 C C . HIS A 1 107 ? 5.280 -7.082 -7.854 1.00 93.94 107 HIS A C 1
ATOM 812 O O . HIS A 1 107 ? 4.193 -6.817 -8.363 1.00 93.94 107 HIS A O 1
ATOM 818 N N . GLU A 1 108 ? 6.091 -8.022 -8.320 1.00 93.44 108 GLU A N 1
ATOM 819 C CA . GLU A 1 108 ? 5.767 -8.908 -9.434 1.00 93.44 108 GLU A CA 1
ATOM 820 C C . GLU A 1 108 ? 5.948 -10.354 -8.966 1.00 93.44 108 GLU A C 1
ATOM 822 O O . GLU A 1 108 ? 6.937 -10.692 -8.316 1.00 93.44 108 GLU A O 1
ATO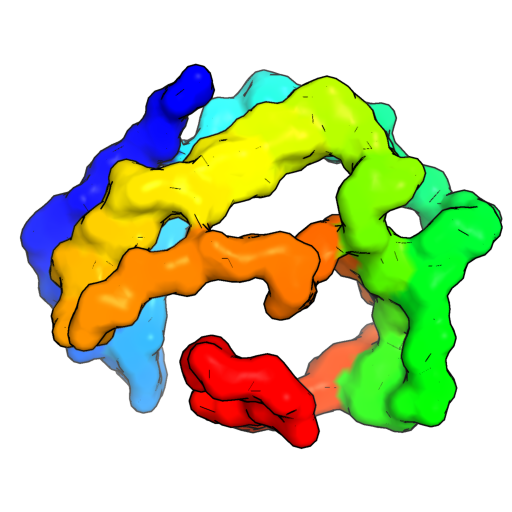M 827 N N . THR A 1 109 ? 4.995 -11.226 -9.280 1.00 92.75 109 THR A N 1
ATOM 828 C CA . THR A 1 109 ? 5.146 -12.676 -9.115 1.00 92.75 109 THR A CA 1
ATOM 829 C C . THR A 1 109 ? 4.816 -13.325 -10.449 1.00 92.75 109 THR A C 1
ATOM 831 O O . THR A 1 109 ? 3.670 -13.296 -10.889 1.00 92.75 109 THR A O 1
ATOM 834 N N . GLY A 1 110 ? 5.845 -13.851 -11.113 1.00 85.81 110 GLY A N 1
ATOM 835 C CA . GLY A 1 110 ? 5.711 -14.495 -12.417 1.00 85.81 110 GLY A CA 1
ATOM 836 C C . GLY A 1 110 ? 5.143 -15.912 -12.333 1.00 85.81 110 GLY A C 1
ATOM 837 O O . GLY A 1 110 ? 4.807 -16.423 -11.262 1.00 85.81 110 GLY A O 1
ATOM 838 N N . GLU A 1 111 ? 5.082 -16.576 -13.486 1.00 89.50 111 GLU A N 1
ATOM 839 C CA . GLU A 1 111 ? 4.630 -17.963 -13.594 1.00 89.50 111 GLU A CA 1
ATOM 840 C C . GLU A 1 111 ? 5.403 -18.898 -12.645 1.00 89.50 111 GLU A C 1
ATOM 842 O O . GLU A 1 111 ? 6.627 -18.842 -12.529 1.00 89.50 111 GLU A O 1
ATOM 847 N N . GLY A 1 112 ? 4.673 -19.754 -11.922 1.00 88.75 112 GLY A N 1
ATOM 848 C CA . GLY A 1 112 ? 5.247 -20.683 -10.942 1.00 88.75 112 GLY A CA 1
ATOM 849 C C . GLY A 1 112 ? 5.755 -20.033 -9.645 1.00 88.75 112 GLY A C 1
ATOM 850 O O . GLY A 1 112 ? 6.202 -20.755 -8.739 1.00 88.75 112 GLY A O 1
ATOM 851 N N . GLY A 1 113 ? 5.677 -18.705 -9.529 1.00 91.38 113 GLY A N 1
ATOM 852 C CA . GLY A 1 113 ? 5.921 -17.982 -8.290 1.00 91.38 113 GLY A CA 1
ATOM 853 C C . GLY A 1 113 ? 4.809 -18.201 -7.259 1.00 91.38 113 GLY A C 1
ATOM 854 O O . GLY A 1 113 ? 3.696 -18.609 -7.596 1.00 91.38 113 GLY A O 1
ATOM 855 N N . ARG A 1 114 ? 5.112 -17.981 -5.979 1.00 91.94 114 ARG A N 1
ATOM 856 C CA . ARG A 1 114 ? 4.139 -18.093 -4.883 1.00 91.94 114 ARG A CA 1
ATOM 857 C C . ARG A 1 114 ? 4.496 -17.173 -3.726 1.00 91.94 114 ARG A C 1
ATOM 859 O O . ARG A 1 114 ? 5.672 -16.928 -3.488 1.00 91.94 114 ARG A O 1
ATOM 866 N N . LEU A 1 115 ? 3.482 -16.790 -2.955 1.00 92.19 115 LEU A N 1
ATOM 867 C CA . LEU A 1 115 ? 3.616 -16.276 -1.596 1.00 92.19 115 LEU A CA 1
ATOM 868 C C . LEU A 1 115 ? 2.813 -17.194 -0.667 1.00 92.19 115 LEU A C 1
ATOM 870 O O . LEU A 1 115 ? 1.618 -17.397 -0.872 1.00 92.19 115 LEU A O 1
ATOM 874 N N . ALA A 1 116 ? 3.475 -17.817 0.303 1.00 93.25 116 ALA A N 1
ATOM 875 C CA . ALA A 1 116 ? 2.839 -18.731 1.243 1.00 93.25 116 ALA A CA 1
ATOM 876 C C . ALA A 1 116 ? 1.846 -17.987 2.150 1.00 93.25 116 ALA A C 1
ATOM 878 O O . ALA A 1 116 ? 2.053 -16.822 2.487 1.00 93.25 116 ALA A O 1
ATOM 879 N N . SER A 1 117 ? 0.785 -18.677 2.581 1.00 93.62 117 SER A N 1
ATOM 880 C CA . SER A 1 117 ? -0.156 -18.135 3.566 1.00 93.62 117 SER A CA 1
ATOM 881 C C . SER A 1 117 ? 0.569 -17.820 4.876 1.00 93.62 117 SER A C 1
ATOM 883 O O . SER A 1 117 ? 1.355 -18.632 5.371 1.00 93.62 117 SER A O 1
ATOM 885 N N . HIS A 1 118 ? 0.320 -16.630 5.410 1.00 91.31 118 HIS A N 1
ATOM 886 C CA . HIS A 1 118 ? 0.902 -16.139 6.650 1.00 91.31 118 HIS A CA 1
ATOM 887 C C . HIS A 1 118 ? -0.014 -15.081 7.274 1.00 91.31 118 HIS A C 1
ATOM 889 O O . HIS A 1 118 ? -0.897 -14.541 6.609 1.00 91.31 118 HIS A O 1
ATOM 895 N N . VAL A 1 119 ? 0.212 -14.806 8.557 1.00 90.19 119 VAL A N 1
ATOM 896 C CA . VAL A 1 119 ? -0.243 -13.575 9.210 1.00 90.19 119 VAL A CA 1
ATOM 897 C C . VAL A 1 119 ? 0.892 -12.571 9.072 1.00 90.19 119 VAL A C 1
ATOM 899 O O . VAL A 1 119 ? 2.058 -12.957 9.192 1.00 90.19 119 VAL A O 1
ATOM 902 N N . ASP A 1 120 ? 0.551 -11.323 8.776 1.00 88.88 120 ASP A N 1
ATOM 903 C CA . ASP A 1 120 ? 1.543 -10.278 8.557 1.00 88.88 120 ASP A CA 1
ATOM 904 C C . ASP A 1 120 ? 2.296 -9.914 9.851 1.00 88.88 120 ASP A C 1
ATOM 906 O O . ASP A 1 120 ? 1.935 -10.336 10.956 1.00 88.88 120 ASP A O 1
ATOM 910 N N . PHE A 1 121 ? 3.389 -9.169 9.717 1.00 85.56 121 PHE A N 1
ATOM 911 C CA . PHE A 1 121 ? 4.222 -8.772 10.848 1.00 85.56 121 PHE A CA 1
ATOM 912 C C . PHE A 1 121 ? 3.636 -7.557 11.577 1.00 85.56 121 PHE A C 1
ATOM 914 O O . PHE A 1 121 ? 3.322 -6.544 10.965 1.00 85.56 121 PHE A O 1
ATOM 921 N N . ASN A 1 122 ? 3.578 -7.624 12.910 1.00 85.06 122 ASN A N 1
ATOM 922 C CA . ASN A 1 122 ? 2.957 -6.572 13.728 1.00 85.06 122 ASN A CA 1
ATOM 923 C C . ASN A 1 122 ? 3.967 -5.578 14.335 1.00 85.06 122 ASN A C 1
ATOM 925 O O . ASN A 1 122 ? 3.558 -4.624 14.986 1.00 85.06 122 ASN A O 1
ATOM 929 N N . VAL A 1 123 ? 5.277 -5.839 14.215 1.00 86.31 123 VAL A N 1
ATOM 930 C CA . VAL A 1 123 ? 6.347 -5.025 14.821 1.00 86.31 123 VAL A CA 1
ATOM 931 C C . VAL A 1 123 ? 7.543 -4.970 13.878 1.00 86.31 123 VAL A C 1
ATOM 933 O O . VAL A 1 123 ? 8.064 -6.014 13.472 1.00 86.31 123 VAL A O 1
ATOM 936 N N . HIS A 1 124 ? 8.024 -3.764 13.568 1.00 87.69 124 HIS A N 1
ATOM 937 C CA . HIS A 1 124 ? 9.248 -3.606 12.790 1.00 87.69 124 HIS A CA 1
ATOM 938 C C . HIS A 1 124 ? 10.462 -4.094 13.610 1.00 87.69 124 HIS A C 1
ATOM 940 O O . HIS A 1 124 ? 10.660 -3.665 14.746 1.00 87.69 124 HIS A O 1
ATOM 946 N N . PRO A 1 125 ? 11.372 -4.921 13.061 1.00 86.88 125 PRO A N 1
ATOM 947 C CA . PRO A 1 125 ? 12.425 -5.593 13.840 1.00 86.88 125 PRO A CA 1
ATOM 948 C C . PRO A 1 125 ? 13.515 -4.682 14.438 1.00 86.88 125 PRO A C 1
ATOM 950 O O . PRO A 1 125 ? 14.454 -5.182 15.055 1.00 86.88 125 PRO A O 1
ATOM 953 N N . LYS A 1 126 ? 13.470 -3.367 14.196 1.00 89.94 126 LYS A N 1
ATOM 954 C CA . LYS A 1 126 ? 14.586 -2.438 14.476 1.00 89.94 126 LYS A CA 1
ATOM 955 C C . LYS A 1 126 ? 14.143 -1.020 14.808 1.00 89.94 126 LYS A C 1
ATOM 957 O O . LYS A 1 126 ? 14.792 -0.362 15.611 1.00 89.94 126 LYS A O 1
ATOM 962 N N . LEU A 1 127 ? 13.108 -0.535 14.130 1.00 85.88 127 LEU A N 1
ATOM 963 C CA . LEU A 1 127 ? 12.624 0.827 14.268 1.00 85.88 127 LEU A CA 1
ATOM 964 C C . LEU A 1 127 ? 11.459 0.837 15.261 1.00 85.88 127 LEU A C 1
ATOM 966 O O . LEU A 1 127 ? 10.674 -0.110 15.252 1.00 85.88 127 LEU A O 1
ATOM 970 N N . PRO A 1 128 ? 11.360 1.863 16.122 1.00 83.94 128 PRO A N 1
ATOM 971 C CA . PRO A 1 128 ? 10.257 2.016 17.061 1.00 83.94 128 PRO A CA 1
ATOM 972 C C . PRO A 1 128 ? 9.051 2.636 16.338 1.00 83.94 128 PRO A C 1
ATOM 974 O O . PRO A 1 128 ? 8.731 3.803 16.564 1.00 83.94 128 PRO A O 1
ATOM 977 N N . LEU A 1 129 ? 8.471 1.863 15.417 1.00 78.25 129 LEU A N 1
ATOM 978 C CA . LEU A 1 129 ? 7.251 2.186 14.673 1.00 78.25 129 LEU A CA 1
ATOM 979 C C . LEU A 1 129 ? 6.035 1.576 15.370 1.00 78.25 129 LEU A C 1
ATOM 981 O O . LEU A 1 129 ? 6.174 0.431 15.866 1.00 78.25 129 LEU A O 1
#

Sequence (129 aa):
MKLTTLGPEEAAQFAAAEPFPHLVVDNMWPDQLLASINAEFPAADDPRWITYPDEKERGKKAGDSRVWGEATRGFFDAARSPEACRMLELLTGIGPLAADDIGGGMHETGEGGRLASHVDFNVHPKLPL

Secondary structure (DSSP, 8-state):
--PPPP-HHHHHHHHH-SSS-----TT-S-HHHHHHHHHHSPPTT-TT-EE---GGGTTEEEE-GGG--HHHHHHHHHHTSHHHHHHHHHHHS--S----SSS--EEEE-TT------PPPSS-SSS--

=== Feature glossary ===
The record interleaves many kinds of information about one protein. Here is each kind framed as the question it answers.

Q: What are the backbone torsion angles?
A: φ (phi) and ψ (psi) are the two rotatable backbone dihedrals per residue: φ is the C(i-1)–N–Cα–C torsion, ψ is the N–Cα–C–N(i+1) torsion, both in degrees on (−180°, 180°]. α-helical residues cluster near (−60°, −45°); β-strand residues near (−120°, +130°). A Ramachandran plot is simply a scatter of (φ, ψ) for every residue.

Q: What is the amino-acid chain?
A: This is the polypeptide sequence — one letter per residue, N-terminus first. Length ranges from a few dozen residues for small domains to over a thousand for large multi-domain proteins.

Q: How mobile is each atom in the crystal?
A: For experimental (PDB) structures, the B-factor (temperature factor) quantifies the positional spread of each atom in the crystal — a combination of thermal vibration and static disorder — in units of Å². High B-factors mark flexible loops or poorly resolved regions; low B-factors mark the rigid, well-ordered core.

Q: Are the domains correctly placed relative to each other?
A: Predicted Aligned Error (PAE) is an AlphaFold confidence matrix: entry (i, j) is the expected error in the position of residue j, in ångströms, when the prediction is superimposed on the true structure at residue i. Low PAE within a block of residues means that block is internally rigid and well-predicted; high PAE between two blocks means their relative placement is uncertain even if each block individually is confident.

Q: How confident is the AlphaFold model at each residue?
A: pLDDT is the predicted lDDT-Cα score: AlphaFold's confidence that the local environment of each residue (all inter-atomic distances within 15 Å) is correctly placed. It is a per-residue number between 0 and 100, with higher meaning more reliable.

Q: What family and function is it annotated with?
A: Functional annotations link the protein to curated databases. InterPro entries identify conserved domains and families by matching the sequence against member-d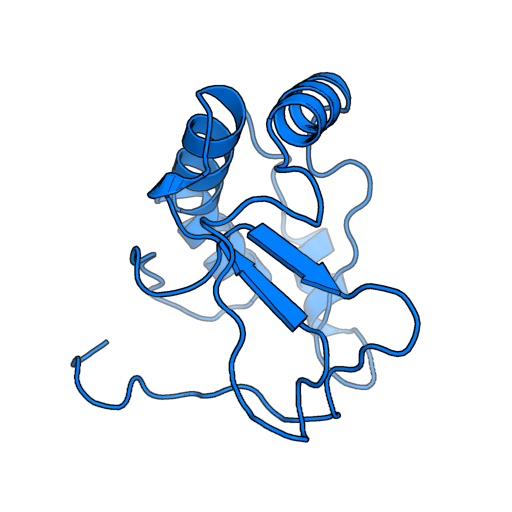atabase signatures (Pfam, PROSITE, CDD, …). Gene Ontology (GO) terms describe molecular function, biological process, and cellular component in a controlled vocabulary. CATH places the structure in a hierarchical fold classification (Class/Architecture/Topology/Homologous-superfamily). The organism is the source species.

Q: How big and how compact is the whole molecule?
A: Three whole-structure scalars: the radius of gyration (RMS distance of Cα from centroid, in Å), the count of Cα–Cα contacts (pairs closer than 8 Å and separated by more than four residues in sequence — i.e. tertiary, not local, contacts), and the bounding-box dimensions. Together they distinguish compact globular folds from extended fibres or disordered chains.

Q: What known structures does this most resemble?
A: The Foldseek neighbor list gives the closest experimentally determined structures in the PDB, ranked by structural alignment. TM-score near 1 means near-identical fold; near 0.3 means only rough topology match. This is how one finds what a novel AlphaFold prediction most resembles in the solved-structure universe.

Q: Which residues are buried vs exposed?
A: SASA measures how much of the protein is reachable by solvent. It is computed by rolling a water-sized probe over the atomic surface and summing the exposed area (Å²). Per-residue SASA distinguishes core (buried, low SASA) from surface (exposed, high SASA) residues; total SASA is a whole-molecule size measure.

Q: Which residues are in helices, strands, or loops?
A: Eight-state secondary structure (DSSP): H is the canonical α-helix, G the tighter 3₁₀-helix, I the wider π-helix; E/B are β-structure, T and S are turns and bends, and '-' is everything else. DSSP derives these from the pattern of main-chain N–H···O=C hydrogen bonds, not from the sequence.

Q: Where is each backbone atom in 3D?
A: Structure coordinates are given as an mmCIF _atom_site loop: one row per atom with element, residue name, chain id, sequence number, and x/y/z position in Å. Only the four main-chain atoms per residue are included here; side chains are omitted to keep the record compact.

Q: What if only a Cα trace is available?
A: Three-state secondary structure (P-SEA) collapses the eight DSSP classes into helix (a), strand (b), and coil (c). P-SEA assigns these from Cα geometry alone — distances and angles — without requiring backbone oxygens, so it works on any Cα trace.

Q: What do the rendered images show?
A: The six renders are orthographic views along the three Cartesian axes in both directions. Representation (cartoon, sticks, or surface) and color scheme (sequence-rainbow or by-chain) vary across proteins so the training set covers all the common visualization conventions.

Q: What does the local fold look like, residue by residue?
A: Foldseek's 3Di representation compresses backbone geometry into a per-residue letter drawn from a learned twenty-state alphabet. It captures the tertiary interaction pattern around each residue — which residues are packed against it in space, regardless of where they are in sequence.

Q: What do the diagnostic plots show?
A: The contact map is a binary N×N matrix image: pixel (i, j) is dark where Cα_i and Cα_j are within 8 Å and |i−j|>4. Because the |i−j|>4 filter removes local helical contacts, off-diagonal stripes parallel to t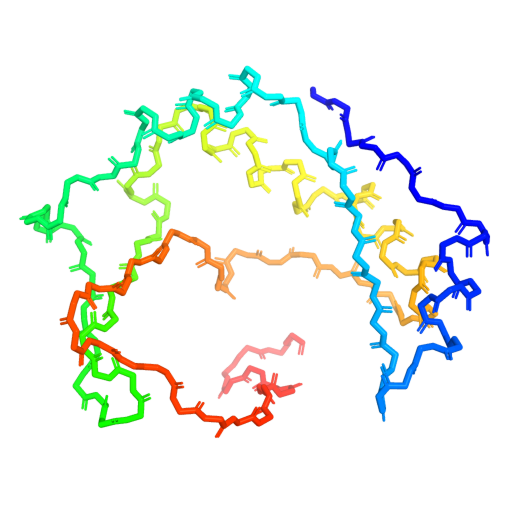he main diagonal indicate parallel β-sheets; stripes perpendicular to it indicate antiparallel β-sheets. The Ramachandran plot scatters every residue's (φ, ψ) pair against the sterically allowed regions. The PAE heatmap renders the predicted-aligned-error matrix.